Protein AF-A0A7G2IZQ0-F1 (afdb_monomer_lite)

Organism: Citrobacter freundii (NCBI:txid546)

Radius of gyration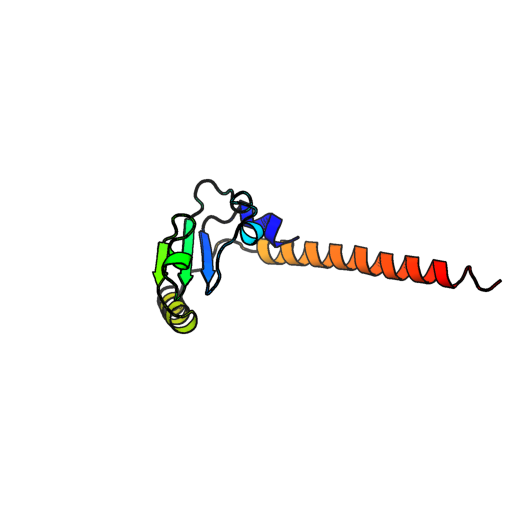: 20.45 Å; chains: 1; bounding box: 31×26×67 Å

InterPro domains:
  IPR029035 DHS-like NAD/FAD-binding domain superfamily [SSF52467] (2-96)

Sequence (113 aa):
MAANQLAPKADLVIGIGTRLTDFTTGSKALFSHPEVEFLLLNVAEFDALKLDATALIADARTGLTALTETLKDYRSDWGKEVTQAQEAWRDECQRFMGSRLASRRRTRSGRAS

pLDDT: mean 89.52, std 13.18, range [46.09, 98.25]

Structure (mmCIF, N/CA/C/O backbone):
data_AF-A0A7G2IZQ0-F1
#
_entry.id   AF-A0A7G2IZQ0-F1
#
loop_
_atom_site.group_PDB
_atom_site.id
_atom_site.type_symbol
_atom_site.label_atom_id
_atom_site.label_alt_id
_atom_site.label_comp_id
_atom_site.label_asym_id
_atom_site.label_entity_id
_atom_site.label_seq_id
_atom_site.pdbx_PDB_ins_code
_atom_site.Cartn_x
_atom_site.Cartn_y
_atom_site.Cartn_z
_atom_site.occupancy
_atom_site.B_iso_or_equiv
_atom_site.auth_seq_id
_atom_site.auth_comp_id
_atom_site.auth_asym_id
_atom_site.auth_atom_id
_atom_site.pdbx_PDB_model_num
ATOM 1 N N . MET A 1 1 ? -1.193 -1.924 15.976 1.00 78.44 1 MET A N 1
ATOM 2 C CA . MET A 1 1 ? -0.565 -1.110 14.911 1.00 78.44 1 MET A CA 1
ATOM 3 C C . MET A 1 1 ? -1.626 -0.827 13.860 1.00 78.44 1 MET A C 1
ATOM 5 O O . MET A 1 1 ? -2.314 -1.769 13.489 1.00 78.44 1 MET A O 1
ATOM 9 N N . ALA A 1 2 ? -1.783 0.426 13.420 1.00 91.25 2 ALA A N 1
ATOM 10 C CA . ALA A 1 2 ? -2.861 0.836 12.507 1.00 91.25 2 ALA A CA 1
ATOM 11 C C . ALA A 1 2 ? -2.861 0.059 11.173 1.00 91.25 2 ALA A C 1
ATOM 13 O O . ALA A 1 2 ? -3.889 -0.463 10.760 1.00 91.25 2 ALA A O 1
ATOM 14 N N . ALA A 1 3 ? -1.690 -0.094 10.543 1.00 90.06 3 ALA A N 1
ATOM 15 C CA . ALA A 1 3 ? -1.558 -0.788 9.258 1.00 90.06 3 ALA A CA 1
ATOM 16 C C . ALA A 1 3 ? -2.030 -2.252 9.31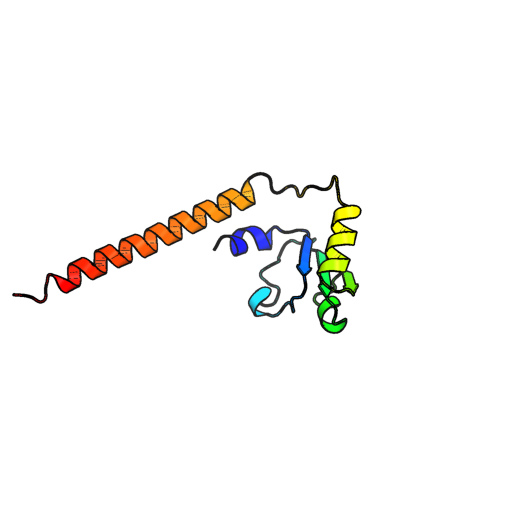4 1.00 90.06 3 ALA A C 1
ATOM 18 O O . ALA A 1 3 ? -2.749 -2.693 8.426 1.00 90.06 3 ALA A O 1
ATOM 19 N N . ASN A 1 4 ? -1.713 -2.981 10.390 1.00 92.25 4 ASN A N 1
ATOM 20 C CA . ASN A 1 4 ? -2.092 -4.392 10.541 1.00 92.25 4 ASN A CA 1
ATOM 21 C C . ASN A 1 4 ? -3.612 -4.605 10.634 1.00 92.25 4 ASN A C 1
ATOM 23 O O . ASN A 1 4 ? -4.070 -5.724 10.444 1.00 92.25 4 ASN A O 1
ATOM 27 N N . GLN A 1 5 ? -4.386 -3.563 10.957 1.00 93.81 5 GLN A N 1
ATOM 28 C CA . GLN A 1 5 ? -5.849 -3.640 10.995 1.00 93.81 5 GLN A CA 1
ATOM 29 C C . GLN A 1 5 ? -6.476 -3.462 9.609 1.00 93.81 5 GLN A C 1
ATOM 31 O O . GLN A 1 5 ? -7.535 -4.024 9.344 1.00 93.81 5 GLN A O 1
ATOM 36 N N . LEU A 1 6 ? -5.841 -2.667 8.744 1.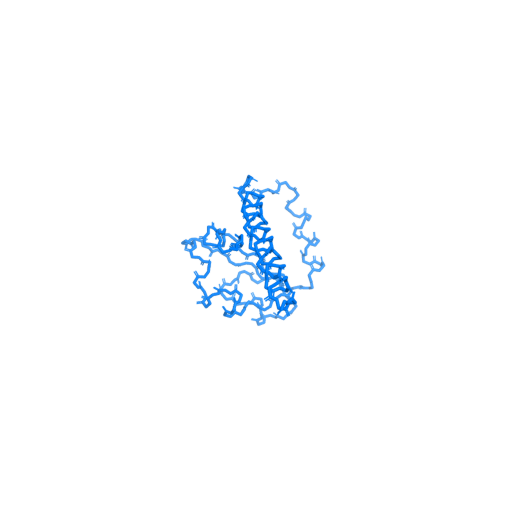00 95.75 6 LEU A N 1
ATOM 37 C CA . LEU A 1 6 ? -6.389 -2.295 7.439 1.00 95.75 6 LEU A CA 1
ATOM 38 C C . LEU A 1 6 ? -5.830 -3.150 6.302 1.00 95.75 6 LEU A C 1
ATOM 40 O O . LEU A 1 6 ? -6.544 -3.420 5.347 1.00 95.75 6 LEU A O 1
ATOM 44 N N . ALA A 1 7 ? -4.587 -3.621 6.413 1.00 95.62 7 ALA A N 1
ATOM 45 C CA . ALA A 1 7 ? -3.948 -4.428 5.377 1.00 95.62 7 ALA A CA 1
ATOM 46 C C . ALA A 1 7 ? -4.740 -5.697 4.983 1.00 95.62 7 ALA A C 1
ATOM 48 O O . ALA A 1 7 ? -4.859 -5.942 3.785 1.00 95.62 7 ALA A O 1
ATOM 49 N N . PRO A 1 8 ? -5.376 -6.445 5.910 1.00 96.50 8 PRO A N 1
ATOM 50 C CA . PRO A 1 8 ? -6.221 -7.588 5.546 1.00 96.50 8 PRO A CA 1
ATOM 51 C C . PRO A 1 8 ? -7.480 -7.229 4.745 1.00 96.50 8 PRO A C 1
ATOM 53 O O . PRO A 1 8 ? -8.102 -8.117 4.174 1.00 96.50 8 PRO A O 1
ATOM 56 N N . LYS A 1 9 ? -7.883 -5.952 4.752 1.00 96.38 9 LYS A N 1
ATOM 57 C CA . LYS A 1 9 ? -9.079 -5.444 4.069 1.00 96.38 9 LYS A CA 1
ATOM 58 C C . LYS A 1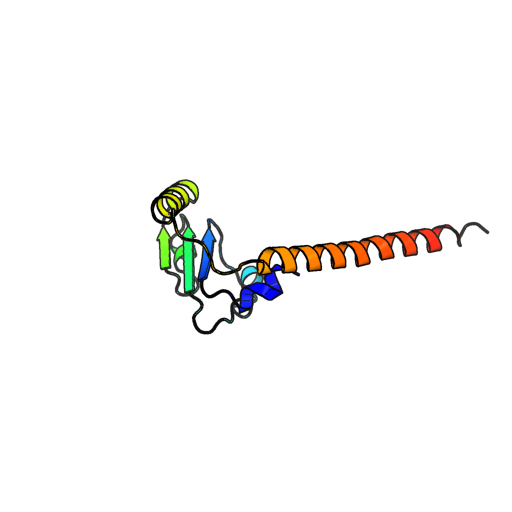 9 ? -8.769 -4.813 2.710 1.00 96.38 9 LYS A C 1
ATOM 60 O O . LYS A 1 9 ? -9.702 -4.498 1.987 1.00 96.38 9 LYS A O 1
ATOM 65 N N . ALA A 1 10 ? -7.498 -4.554 2.404 1.00 96.81 10 ALA A N 1
ATOM 66 C CA . ALA A 1 10 ? -7.120 -3.883 1.169 1.00 96.81 10 ALA A CA 1
ATOM 67 C C . ALA A 1 10 ? -7.360 -4.805 -0.031 1.00 96.81 10 ALA A C 1
ATOM 69 O O . ALA A 1 10 ? -6.795 -5.893 -0.095 1.00 96.81 10 ALA A O 1
ATOM 70 N N . ASP A 1 11 ? -8.178 -4.338 -0.965 1.00 96.56 11 ASP A N 1
ATOM 71 C CA . ASP A 1 11 ? -8.429 -4.940 -2.273 1.00 96.56 11 ASP A CA 1
ATOM 72 C C . ASP A 1 11 ? -7.344 -4.572 -3.297 1.00 96.56 11 ASP A C 1
ATOM 74 O O . ASP A 1 11 ? -7.081 -5.333 -4.216 1.00 96.56 11 ASP A O 1
ATOM 78 N N . LEU A 1 12 ? -6.652 -3.447 -3.108 1.00 96.44 12 LEU A N 1
ATOM 79 C CA . LEU A 1 12 ? -5.513 -3.036 -3.925 1.00 96.44 12 LEU A CA 1
ATOM 80 C C . LEU A 1 12 ? -4.347 -2.547 -3.058 1.00 96.44 12 LEU A C 1
ATOM 82 O O . LEU A 1 12 ? -4.486 -1.637 -2.234 1.00 96.44 12 LEU A O 1
ATOM 86 N N . VAL A 1 13 ? -3.157 -3.098 -3.303 1.00 96.12 13 VAL A N 1
ATOM 87 C CA . VAL A 1 13 ? -1.900 -2.683 -2.670 1.00 96.12 13 VAL A CA 1
ATOM 88 C C . VAL A 1 13 ? -0.942 -2.130 -3.721 1.00 96.12 13 VAL A C 1
ATOM 90 O O . VAL A 1 13 ? -0.438 -2.853 -4.578 1.00 96.12 13 VAL A O 1
ATOM 93 N N . ILE A 1 14 ? -0.632 -0.837 -3.613 1.00 96.56 14 ILE A N 1
ATOM 94 C CA . ILE A 1 14 ? 0.317 -0.162 -4.504 1.00 96.56 14 ILE A CA 1
ATOM 95 C C . ILE A 1 14 ? 1.677 -0.033 -3.808 1.00 96.56 14 ILE A C 1
ATOM 97 O O . ILE A 1 14 ? 1.824 0.713 -2.838 1.00 96.56 14 ILE A O 1
ATOM 101 N N . GLY A 1 15 ? 2.685 -0.750 -4.303 1.00 96.50 15 GLY A N 1
ATOM 102 C CA . GLY A 1 15 ? 4.068 -0.646 -3.835 1.00 96.50 15 GLY A CA 1
ATOM 103 C C . GLY A 1 15 ? 4.877 0.296 -4.721 1.00 96.50 15 GLY A C 1
ATOM 104 O O . GLY A 1 15 ? 4.935 0.101 -5.928 1.00 96.50 15 GLY A O 1
ATOM 105 N N . ILE A 1 16 ? 5.524 1.307 -4.138 1.00 97.44 16 ILE A N 1
ATOM 106 C CA . ILE A 1 16 ? 6.277 2.325 -4.891 1.00 97.44 16 ILE A CA 1
ATOM 107 C C . ILE A 1 16 ? 7.738 2.307 -4.454 1.00 97.44 16 ILE A C 1
ATOM 109 O O . ILE A 1 16 ? 8.028 2.526 -3.278 1.00 97.44 16 ILE A O 1
ATOM 113 N N . GLY A 1 17 ? 8.657 2.062 -5.391 1.00 95.62 17 GLY A N 1
ATOM 114 C CA . GLY A 1 17 ? 10.103 2.112 -5.151 1.00 95.62 17 GLY A CA 1
ATOM 115 C C . GLY A 1 17 ? 10.579 1.159 -4.052 1.00 95.62 17 GLY A C 1
ATOM 116 O O . GLY A 1 17 ? 11.611 1.399 -3.427 1.00 95.62 17 GLY A O 1
ATOM 117 N N . THR A 1 18 ? 9.788 0.129 -3.746 1.00 93.25 18 THR A N 1
ATOM 118 C CA . THR A 1 18 ? 10.007 -0.755 -2.605 1.00 93.25 18 THR A CA 1
ATOM 119 C C . THR A 1 18 ? 10.035 -2.201 -3.047 1.00 93.25 18 THR A C 1
ATOM 121 O O . THR A 1 18 ? 9.257 -2.634 -3.899 1.00 93.25 18 THR A O 1
ATOM 124 N N . ARG A 1 19 ? 10.919 -2.970 -2.418 1.00 91.81 19 ARG A N 1
ATOM 125 C CA . ARG A 1 19 ? 10.949 -4.417 -2.549 1.00 91.81 19 ARG A CA 1
ATOM 126 C C . ARG A 1 19 ? 10.011 -5.009 -1.507 1.00 91.81 19 ARG A C 1
ATOM 128 O O . ARG A 1 19 ? 10.339 -5.021 -0.323 1.00 91.81 19 ARG A O 1
ATOM 135 N N . LEU A 1 20 ? 8.876 -5.559 -1.937 1.00 91.81 20 LEU A N 1
ATOM 136 C CA . LEU A 1 20 ? 7.991 -6.291 -1.029 1.00 91.81 20 LEU A CA 1
ATOM 137 C C . LEU A 1 20 ? 8.686 -7.572 -0.555 1.00 91.81 20 LEU A C 1
ATOM 139 O O . LEU A 1 20 ? 8.927 -8.507 -1.324 1.00 91.81 20 LEU A O 1
ATOM 143 N N . THR A 1 21 ? 9.095 -7.569 0.710 1.00 92.38 21 THR A N 1
ATOM 144 C CA . THR A 1 21 ? 9.740 -8.702 1.382 1.00 92.38 21 THR A CA 1
ATOM 145 C C . THR A 1 21 ? 8.772 -9.375 2.345 1.00 92.38 21 THR A C 1
ATOM 147 O O . THR A 1 21 ? 7.690 -8.854 2.631 1.00 92.38 21 THR A O 1
ATOM 150 N N . ASP A 1 22 ? 9.180 -10.518 2.885 1.00 91.94 22 ASP A N 1
ATOM 151 C CA . ASP A 1 22 ? 8.400 -11.265 3.870 1.00 91.94 22 ASP A CA 1
ATOM 152 C C . ASP A 1 22 ? 8.068 -10.419 5.103 1.00 91.94 22 ASP A C 1
ATOM 154 O O . ASP A 1 22 ? 6.944 -10.465 5.587 1.00 91.94 22 ASP A O 1
ATOM 158 N N . PHE A 1 23 ? 8.984 -9.562 5.567 1.00 90.19 23 PHE A N 1
ATOM 159 C CA . PHE A 1 23 ? 8.703 -8.675 6.699 1.00 90.19 23 PHE A CA 1
ATOM 160 C C . PHE A 1 23 ? 7.604 -7.654 6.375 1.00 90.19 23 PHE A C 1
ATOM 162 O O . PHE A 1 23 ? 6.726 -7.397 7.194 1.00 90.19 23 PHE A O 1
ATOM 169 N N . THR A 1 24 ? 7.624 -7.096 5.163 1.00 89.25 24 THR A N 1
ATOM 170 C CA . THR A 1 24 ? 6.626 -6.119 4.703 1.00 89.25 24 THR A CA 1
ATOM 171 C C . THR A 1 24 ? 5.252 -6.752 4.492 1.00 89.25 24 THR A C 1
ATOM 173 O O . THR A 1 24 ? 4.237 -6.091 4.672 1.00 89.25 24 THR A O 1
ATOM 176 N N . THR A 1 25 ? 5.217 -8.024 4.096 1.00 90.94 25 THR A N 1
ATOM 177 C CA . THR A 1 25 ? 3.994 -8.732 3.681 1.00 90.94 25 THR A CA 1
ATOM 178 C C . THR A 1 25 ? 3.486 -9.724 4.726 1.00 90.94 25 THR A C 1
ATOM 180 O O . THR A 1 25 ? 2.474 -10.382 4.497 1.00 90.94 25 THR A O 1
ATOM 183 N N . GLY A 1 26 ? 4.186 -9.880 5.854 1.00 92.00 26 GLY A N 1
ATOM 184 C CA . GLY A 1 26 ? 3.925 -10.950 6.818 1.00 92.00 26 GLY A CA 1
ATOM 185 C C . GLY A 1 26 ? 4.025 -12.337 6.179 1.00 92.00 26 GLY A C 1
ATOM 186 O O . GLY A 1 26 ? 3.151 -13.168 6.400 1.00 92.00 26 GLY A O 1
ATOM 187 N N . SER A 1 27 ? 5.020 -12.556 5.314 1.00 90.50 27 SER A N 1
ATOM 188 C CA . SER A 1 27 ? 5.140 -13.753 4.467 1.00 90.50 27 SER A CA 1
ATOM 189 C C . SER A 1 27 ? 3.860 -14.031 3.671 1.00 90.50 27 SER A C 1
ATOM 191 O O . SER A 1 27 ? 3.376 -15.160 3.625 1.00 90.50 27 SER A O 1
ATOM 193 N N . LYS A 1 28 ? 3.308 -12.976 3.055 1.00 87.38 28 LYS A N 1
ATOM 194 C CA . LYS A 1 28 ? 2.016 -12.936 2.338 1.00 87.38 28 LYS A CA 1
ATOM 195 C C . LYS A 1 28 ? 0.756 -13.003 3.212 1.00 87.38 28 LYS A C 1
ATOM 197 O O . LYS A 1 28 ? -0.327 -12.783 2.688 1.00 87.38 28 LYS A O 1
ATOM 202 N N . ALA A 1 29 ? 0.858 -13.248 4.518 1.00 92.00 29 ALA A N 1
ATOM 203 C CA . ALA A 1 29 ? -0.320 -13.369 5.381 1.00 92.00 29 ALA A CA 1
ATOM 204 C C . ALA A 1 29 ? -0.969 -12.022 5.748 1.00 92.00 29 ALA A C 1
ATOM 206 O O . ALA A 1 29 ? -2.111 -12.000 6.1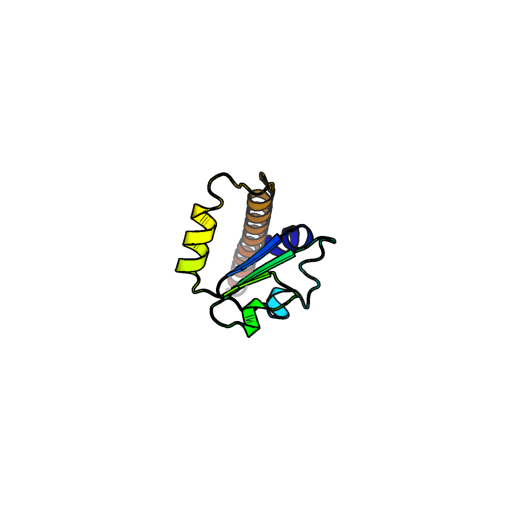96 1.00 92.00 29 ALA A O 1
ATOM 207 N N . LEU A 1 30 ? -0.252 -10.900 5.601 1.00 95.00 30 LEU A N 1
ATOM 208 C CA . LEU A 1 30 ? -0.748 -9.585 6.022 1.00 95.00 30 LEU A CA 1
ATOM 209 C C . LEU A 1 30 ? -1.870 -9.047 5.119 1.00 95.00 30 LEU A C 1
ATOM 211 O O . LEU A 1 30 ? -2.761 -8.354 5.605 1.00 95.00 30 LEU A O 1
ATOM 215 N N . PHE A 1 31 ? -1.812 -9.353 3.822 1.00 95.00 31 PHE A N 1
ATOM 216 C CA . PHE A 1 31 ? -2.769 -8.908 2.810 1.00 95.00 31 PHE A CA 1
ATOM 217 C C . PHE A 1 31 ? -3.643 -10.094 2.411 1.00 95.00 31 PHE A C 1
ATOM 219 O O . PHE A 1 31 ? -3.341 -10.811 1.463 1.00 95.00 31 PHE A O 1
ATOM 226 N N . SER A 1 32 ? -4.678 -10.353 3.205 1.00 95.25 32 SER A N 1
ATOM 227 C CA . SER A 1 32 ? -5.493 -11.568 3.106 1.00 95.25 32 SER A CA 1
ATOM 228 C C . SER A 1 32 ? -6.880 -11.338 2.500 1.00 95.25 32 SER A C 1
ATOM 230 O O . SER A 1 32 ? -7.750 -12.194 2.659 1.00 95.25 32 SER A O 1
ATOM 232 N N . HIS A 1 33 ? -7.127 -10.180 1.880 1.00 96.56 33 HIS A N 1
ATOM 233 C CA . HIS A 1 33 ? -8.386 -9.943 1.181 1.00 96.56 33 HIS A CA 1
ATOM 234 C C . HIS A 1 33 ? -8.485 -10.937 0.005 1.00 96.56 33 HIS A C 1
ATOM 236 O O . HIS A 1 33 ? -7.500 -11.079 -0.720 1.00 96.56 33 HIS A O 1
ATOM 242 N N . PRO A 1 34 ? -9.618 -11.643 -0.191 1.00 95.00 34 PRO A N 1
ATOM 243 C CA . PRO A 1 34 ? -9.730 -12.687 -1.217 1.00 95.00 34 PRO A CA 1
ATOM 244 C C . PRO A 1 34 ? -9.390 -12.205 -2.631 1.00 95.00 34 PRO A C 1
ATOM 246 O O . PRO A 1 34 ? -8.751 -12.925 -3.386 1.00 95.00 34 PRO A O 1
ATOM 249 N N . GLU A 1 35 ? -9.764 -10.962 -2.931 1.00 95.81 35 GLU A N 1
ATOM 250 C CA . GLU A 1 35 ? -9.577 -10.317 -4.234 1.00 95.81 35 GLU A CA 1
ATOM 251 C C . GLU A 1 35 ? -8.433 -9.285 -4.209 1.00 95.81 35 GLU A C 1
ATOM 253 O O . GLU A 1 35 ? -8.522 -8.262 -4.876 1.00 95.81 35 GLU A O 1
ATOM 258 N N . VAL A 1 36 ? -7.411 -9.455 -3.356 1.00 97.00 36 VAL A N 1
ATOM 259 C CA . VAL A 1 36 ? -6.311 -8.475 -3.298 1.00 97.00 36 VAL A CA 1
ATOM 260 C C . VAL A 1 36 ? -5.487 -8.480 -4.587 1.00 97.0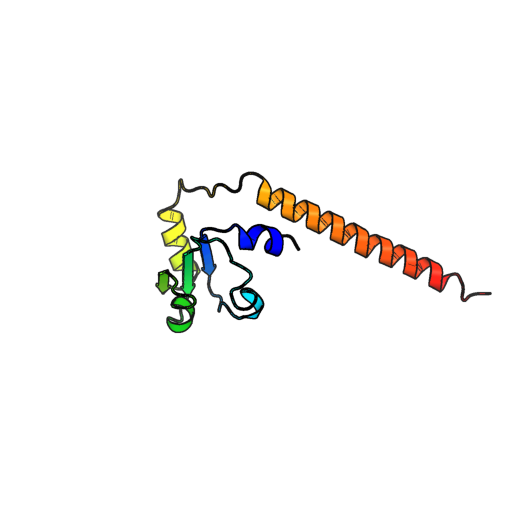0 36 VAL A C 1
ATOM 262 O O . VAL A 1 36 ? -4.918 -9.500 -4.974 1.00 97.00 36 VAL A O 1
ATOM 265 N N . GLU A 1 37 ? -5.344 -7.310 -5.197 1.00 97.38 37 GLU A N 1
ATOM 266 C CA . GLU A 1 37 ? -4.434 -7.064 -6.308 1.00 97.38 37 GLU A CA 1
ATOM 267 C C . GLU A 1 37 ? -3.202 -6.271 -5.858 1.00 97.38 37 GLU A C 1
ATOM 269 O O . GLU A 1 37 ? -3.242 -5.443 -4.941 1.00 97.38 37 GLU A O 1
ATOM 274 N N . PHE A 1 38 ? -2.079 -6.501 -6.540 1.00 97.50 38 PHE A N 1
ATOM 275 C CA . PHE A 1 38 ? -0.843 -5.755 -6.333 1.00 97.50 38 PHE A CA 1
ATOM 276 C C . PHE A 1 38 ? -0.490 -4.954 -7.588 1.00 97.50 38 PHE A C 1
ATOM 278 O O . PHE A 1 38 ? -0.477 -5.485 -8.695 1.00 97.50 38 PHE A O 1
ATOM 285 N N . LEU A 1 39 ? -0.137 -3.682 -7.407 1.00 97.44 39 LEU A N 1
ATOM 286 C CA . LEU A 1 39 ? 0.463 -2.830 -8.438 1.00 97.44 39 LEU A CA 1
ATOM 287 C C . LEU A 1 39 ? 1.831 -2.379 -7.934 1.00 97.44 39 LEU A C 1
ATOM 289 O O . LEU A 1 39 ? 1.917 -1.690 -6.916 1.00 97.44 39 LEU A O 1
ATOM 293 N N . LEU A 1 40 ? 2.910 -2.742 -8.624 1.00 97.94 40 LEU A N 1
ATOM 294 C CA . LEU A 1 40 ? 4.263 -2.410 -8.173 1.00 97.94 40 LEU A CA 1
ATOM 295 C C . LEU A 1 40 ? 4.958 -1.479 -9.162 1.00 97.94 40 LEU A C 1
ATOM 297 O O . LEU A 1 40 ? 5.318 -1.870 -10.271 1.00 97.94 40 LEU A O 1
ATOM 301 N N . LEU A 1 41 ? 5.173 -0.241 -8.715 1.00 98.25 41 LEU A N 1
ATOM 302 C CA . LEU A 1 41 ? 5.936 0.789 -9.407 1.00 98.25 41 LEU A CA 1
ATOM 303 C C . LEU A 1 41 ? 7.406 0.707 -8.995 1.00 98.25 41 LEU A C 1
ATOM 305 O O . LEU A 1 41 ? 7.768 1.118 -7.889 1.00 98.25 41 LEU A O 1
ATOM 309 N N . ASN A 1 42 ? 8.258 0.190 -9.876 1.00 97.94 42 ASN A N 1
ATOM 310 C CA . ASN A 1 42 ? 9.690 0.044 -9.618 1.00 97.94 42 ASN A CA 1
ATOM 311 C C . ASN A 1 42 ? 10.522 0.193 -10.891 1.00 97.94 42 ASN A C 1
ATOM 313 O O . ASN A 1 42 ? 10.111 -0.215 -11.969 1.00 97.94 42 ASN A O 1
ATOM 317 N N . VAL A 1 43 ? 11.750 0.696 -10.743 1.00 97.31 43 VAL A N 1
ATOM 318 C CA . VAL A 1 43 ? 12.734 0.719 -11.841 1.00 97.31 43 VAL A CA 1
ATOM 319 C C . VAL A 1 43 ? 13.262 -0.691 -12.121 1.00 97.31 43 VAL A C 1
ATOM 321 O O . VAL A 1 43 ? 13.531 -1.046 -13.264 1.00 97.31 43 VAL A O 1
ATOM 324 N N . ALA A 1 44 ? 13.414 -1.503 -11.071 1.00 96.31 44 ALA A N 1
ATOM 325 C CA . ALA A 1 44 ? 13.846 -2.887 -11.185 1.00 96.31 44 ALA A CA 1
ATOM 326 C C . ALA A 1 44 ? 12.654 -3.797 -11.517 1.00 96.31 44 ALA A C 1
ATOM 328 O O . ALA A 1 44 ? 11.786 -4.022 -10.674 1.00 96.31 44 ALA A O 1
ATOM 329 N N . GLU A 1 45 ? 12.653 -4.369 -12.722 1.00 94.56 45 GLU A N 1
ATOM 330 C CA . GLU A 1 45 ? 11.615 -5.287 -13.215 1.00 94.56 45 GLU A CA 1
ATOM 331 C C . GLU A 1 45 ? 11.355 -6.460 -12.257 1.00 94.56 45 GLU A C 1
ATOM 333 O O . GLU A 1 45 ? 10.209 -6.773 -11.942 1.00 94.56 45 GLU A O 1
ATOM 338 N N . PHE A 1 46 ? 12.418 -7.057 -11.709 1.00 93.56 46 PHE A N 1
ATOM 339 C CA . PHE A 1 46 ? 12.301 -8.174 -10.770 1.00 93.56 46 PHE A CA 1
ATOM 340 C C . PHE A 1 46 ? 11.481 -7.826 -9.519 1.00 93.56 46 PHE A C 1
ATOM 342 O O . PHE A 1 46 ? 10.751 -8.665 -8.995 1.00 93.56 46 PHE A O 1
ATOM 349 N N . ASP A 1 47 ? 11.596 -6.591 -9.029 1.00 94.62 47 ASP A N 1
ATOM 350 C CA . ASP A 1 47 ? 10.819 -6.143 -7.877 1.00 94.62 47 ASP A CA 1
ATOM 351 C C . ASP A 1 47 ? 9.407 -5.680 -8.275 1.00 94.62 47 ASP A C 1
ATOM 353 O O . ASP A 1 47 ? 8.516 -5.718 -7.429 1.00 94.62 47 ASP A O 1
ATOM 357 N N . ALA A 1 48 ? 9.181 -5.299 -9.539 1.00 95.00 48 ALA A N 1
ATOM 358 C CA . ALA A 1 48 ? 7.863 -4.948 -10.077 1.00 95.00 48 ALA A CA 1
ATOM 359 C C . ALA A 1 48 ? 6.964 -6.174 -10.346 1.00 95.00 48 ALA A C 1
ATOM 361 O O . ALA A 1 48 ? 5.747 -6.055 -10.308 1.00 95.00 48 ALA A O 1
ATOM 362 N N . LEU A 1 49 ? 7.549 -7.355 -10.573 1.00 94.50 49 LEU A N 1
ATOM 363 C CA . LEU A 1 49 ? 6.826 -8.606 -10.868 1.00 94.50 49 LEU A CA 1
ATOM 364 C C . LEU A 1 49 ? 6.529 -9.471 -9.628 1.00 94.50 49 LEU A C 1
ATOM 366 O O . LEU A 1 49 ? 6.076 -10.612 -9.735 1.00 94.50 49 LEU A O 1
ATOM 370 N N . LYS A 1 50 ? 6.817 -8.978 -8.421 1.00 92.06 50 LYS A N 1
ATOM 371 C CA . LYS A 1 50 ? 6.541 -9.733 -7.192 1.00 92.06 50 LYS A CA 1
ATOM 372 C C . LYS A 1 50 ? 5.043 -9.877 -6.942 1.00 92.06 50 LYS A C 1
ATOM 374 O O . LYS A 1 50 ? 4.279 -8.977 -7.242 1.00 92.06 50 LYS A O 1
ATOM 379 N N . LEU A 1 51 ? 4.663 -10.969 -6.273 1.00 92.25 51 LEU A N 1
ATOM 380 C CA . LEU A 1 51 ? 3.285 -11.226 -5.821 1.00 92.25 51 LEU A CA 1
ATOM 381 C C . LEU A 1 51 ? 2.245 -11.223 -6.951 1.00 92.25 51 LEU A C 1
ATOM 383 O O . LEU A 1 51 ? 1.105 -10.858 -6.703 1.00 92.25 51 LEU A O 1
ATOM 387 N N . ASP A 1 52 ? 2.646 -11.636 -8.158 1.00 92.88 52 ASP A N 1
ATOM 388 C CA . ASP A 1 52 ? 1.778 -11.615 -9.346 1.00 92.88 52 ASP A CA 1
ATOM 389 C C . ASP A 1 52 ? 1.196 -10.218 -9.624 1.00 92.88 52 ASP A C 1
ATOM 391 O O . ASP A 1 52 ? 0.056 -10.046 -10.042 1.00 92.88 52 ASP A O 1
ATOM 395 N N . ALA A 1 53 ? 1.985 -9.187 -9.310 1.00 96.19 53 ALA A N 1
ATOM 396 C CA . ALA A 1 53 ? 1.553 -7.814 -9.447 1.00 96.19 53 ALA A CA 1
ATOM 397 C C . ALA A 1 53 ? 1.438 -7.385 -10.908 1.00 96.19 53 ALA A C 1
ATOM 399 O O . ALA A 1 53 ? 2.239 -7.763 -11.768 1.00 96.19 53 ALA A O 1
ATOM 400 N N . THR A 1 54 ? 0.535 -6.438 -11.143 1.00 97.31 54 THR A N 1
ATOM 401 C CA . THR A 1 54 ? 0.616 -5.572 -12.313 1.00 97.31 54 THR A CA 1
ATOM 402 C C . THR A 1 54 ? 1.892 -4.734 -12.197 1.00 97.31 54 THR A C 1
ATOM 404 O O . THR A 1 54 ? 2.027 -3.876 -11.318 1.00 97.31 54 THR A O 1
ATOM 407 N N . ALA A 1 55 ? 2.863 -5.006 -13.065 1.00 97.31 55 ALA A N 1
ATOM 408 C CA . ALA A 1 55 ? 4.146 -4.317 -13.056 1.00 97.31 55 ALA A CA 1
ATOM 409 C C . ALA A 1 55 ? 4.043 -2.946 -13.739 1.00 97.31 55 ALA A C 1
ATOM 411 O O . ALA A 1 55 ? 3.633 -2.843 -14.895 1.00 97.31 55 ALA A O 1
ATOM 412 N N . LEU A 1 56 ? 4.491 -1.893 -13.051 1.00 97.06 56 LEU A N 1
ATOM 413 C CA . LEU A 1 56 ? 4.691 -0.564 -13.625 1.00 97.06 56 LEU A CA 1
ATOM 414 C C . LEU A 1 56 ? 6.184 -0.221 -13.576 1.00 97.06 56 LEU A C 1
ATOM 416 O O . LEU A 1 56 ? 6.717 0.181 -12.541 1.00 97.06 56 LEU A O 1
ATOM 420 N N . ILE A 1 57 ? 6.877 -0.399 -14.701 1.00 97.62 57 ILE A N 1
ATOM 421 C CA . ILE A 1 57 ? 8.330 -0.209 -14.766 1.00 97.62 57 ILE A CA 1
ATOM 422 C C . ILE A 1 57 ? 8.648 1.254 -15.070 1.00 97.62 57 ILE A C 1
ATOM 424 O O . ILE A 1 57 ? 8.621 1.687 -16.220 1.00 97.62 57 ILE A O 1
ATOM 428 N N . ALA A 1 58 ? 8.934 2.022 -14.024 1.00 97.62 58 ALA A N 1
ATOM 429 C CA . ALA A 1 58 ? 9.337 3.421 -14.115 1.00 97.62 58 ALA A CA 1
ATOM 430 C C . ALA A 1 58 ? 10.002 3.875 -12.810 1.00 97.62 58 ALA A C 1
ATOM 432 O O . ALA A 1 58 ? 9.891 3.225 -11.765 1.00 97.62 58 ALA A O 1
ATOM 433 N N . ASP A 1 59 ? 10.670 5.029 -12.843 1.00 97.25 59 ASP A N 1
ATOM 434 C CA . ASP A 1 59 ? 11.001 5.720 -11.602 1.00 97.25 59 ASP A CA 1
ATOM 435 C C . ASP A 1 59 ? 9.723 6.225 -10.911 1.00 97.25 59 ASP A C 1
ATOM 437 O O . ASP A 1 59 ? 8.703 6.510 -11.548 1.00 97.25 59 ASP A O 1
ATOM 441 N N . ALA A 1 60 ? 9.786 6.346 -9.584 1.00 97.25 60 ALA A N 1
ATOM 442 C CA . ALA A 1 60 ? 8.623 6.676 -8.769 1.00 97.25 60 ALA A CA 1
ATOM 443 C C . ALA A 1 60 ? 7.975 8.013 -9.155 1.00 97.25 60 ALA A C 1
ATOM 445 O O . ALA A 1 60 ? 6.755 8.133 -9.092 1.00 97.25 60 ALA A O 1
ATOM 446 N N . ARG A 1 61 ? 8.767 9.018 -9.554 1.00 97.69 61 ARG A N 1
ATOM 447 C CA . ARG A 1 61 ? 8.240 10.340 -9.905 1.00 97.69 61 ARG A CA 1
ATOM 448 C C . ARG A 1 61 ? 7.435 10.247 -11.192 1.00 97.69 61 ARG A C 1
ATOM 450 O O . ARG A 1 61 ? 6.272 10.630 -11.190 1.00 97.69 61 ARG A O 1
ATOM 457 N N . THR A 1 62 ? 8.036 9.717 -12.254 1.00 97.75 62 THR A N 1
ATOM 458 C CA . THR A 1 62 ? 7.383 9.603 -13.565 1.00 97.75 62 THR A CA 1
ATOM 459 C C . THR A 1 62 ? 6.121 8.745 -13.482 1.00 97.75 62 THR A C 1
ATOM 461 O O . THR A 1 62 ? 5.065 9.159 -13.961 1.00 97.75 62 THR A O 1
ATOM 464 N N . GLY A 1 63 ? 6.194 7.592 -12.806 1.00 97.44 63 GLY A N 1
ATOM 465 C CA . GLY A 1 63 ? 5.040 6.709 -12.628 1.00 97.44 63 GLY A CA 1
ATOM 466 C C . GLY A 1 63 ? 3.908 7.358 -11.826 1.00 97.44 63 GLY A C 1
ATOM 467 O O . GLY A 1 63 ? 2.752 7.304 -12.240 1.00 97.44 63 GLY A O 1
ATOM 468 N N . LEU A 1 64 ? 4.222 8.036 -10.715 1.00 97.12 64 LEU A N 1
ATOM 469 C CA . LEU A 1 64 ? 3.209 8.732 -9.917 1.00 97.12 64 LEU A CA 1
ATOM 470 C C . LEU A 1 64 ? 2.591 9.921 -10.649 1.00 97.12 64 LEU A C 1
ATOM 472 O O . LEU A 1 64 ? 1.393 10.150 -10.493 1.00 97.12 64 LEU A O 1
ATOM 476 N N . THR A 1 65 ? 3.367 10.663 -11.442 1.00 97.88 65 THR A N 1
ATOM 477 C CA . THR A 1 65 ? 2.832 11.744 -12.278 1.00 97.88 65 THR A CA 1
ATOM 478 C C . THR A 1 65 ? 1.789 11.194 -13.250 1.00 97.88 65 THR A C 1
ATOM 480 O O . THR A 1 65 ? 0.655 11.666 -13.233 1.00 97.88 65 THR A O 1
ATOM 483 N N . ALA A 1 66 ? 2.117 10.139 -14.001 1.00 96.75 66 ALA A N 1
ATOM 484 C CA . ALA A 1 66 ? 1.186 9.527 -14.951 1.00 96.75 66 ALA A CA 1
ATOM 485 C C . ALA A 1 66 ? -0.077 8.957 -14.271 1.00 96.75 66 ALA A C 1
ATOM 487 O O . ALA A 1 66 ? -1.197 9.174 -14.744 1.00 96.75 66 ALA A O 1
ATOM 488 N N . LEU A 1 67 ? 0.083 8.275 -13.129 1.00 95.50 67 LEU A N 1
ATOM 489 C CA . LEU A 1 67 ? -1.044 7.756 -12.345 1.00 95.50 67 LEU A CA 1
ATOM 490 C C . LEU A 1 67 ? -1.946 8.887 -11.840 1.00 95.50 67 LEU A C 1
ATOM 492 O O . LEU A 1 67 ? -3.161 8.823 -11.998 1.00 95.50 67 LEU A O 1
ATOM 496 N N . THR A 1 68 ? -1.359 9.945 -11.277 1.00 95.44 68 THR A N 1
ATOM 497 C CA . THR A 1 68 ? -2.107 11.092 -10.737 1.00 95.44 68 THR A CA 1
ATOM 498 C C . THR A 1 68 ? -2.876 11.824 -11.834 1.00 95.44 68 THR A C 1
ATOM 500 O O . THR A 1 68 ? -4.011 12.246 -11.620 1.00 95.44 68 THR A O 1
ATOM 503 N N . GLU A 1 69 ? -2.285 11.965 -13.022 1.00 96.62 69 GLU A N 1
ATOM 504 C CA . GLU A 1 69 ? -2.941 12.604 -14.164 1.00 96.62 69 GLU A CA 1
ATOM 505 C C . GLU A 1 69 ? -4.121 11.793 -14.705 1.00 96.62 69 GLU A C 1
ATOM 507 O O . GLU A 1 69 ? -5.118 12.383 -15.125 1.00 96.62 69 GLU A O 1
ATOM 512 N N . THR A 1 70 ? -4.025 10.465 -14.661 1.00 95.81 70 THR A N 1
ATOM 513 C CA . THR A 1 70 ? -5.066 9.554 -15.159 1.00 95.81 70 THR A CA 1
ATOM 514 C C . THR A 1 70 ? -6.195 9.360 -14.140 1.00 95.81 70 THR A C 1
ATOM 516 O O . THR A 1 70 ? -7.351 9.196 -14.517 1.00 95.81 70 THR A O 1
ATOM 519 N N . LEU A 1 71 ? -5.884 9.426 -12.841 1.00 95.75 71 LEU A N 1
ATOM 520 C CA . LEU A 1 71 ? -6.791 9.097 -11.733 1.00 95.75 71 LEU A CA 1
ATOM 521 C C . LEU A 1 71 ? -7.329 10.331 -10.986 1.00 95.75 71 LEU A C 1
ATOM 523 O O . LEU A 1 71 ? -7.649 10.246 -9.801 1.00 95.75 71 LEU A O 1
ATOM 527 N N . LYS A 1 72 ? -7.437 11.490 -11.645 1.00 94.25 72 LYS A N 1
ATOM 528 C CA . LYS A 1 72 ? -7.808 12.774 -11.004 1.00 94.25 72 LYS A CA 1
ATOM 529 C C . LYS A 1 72 ? -9.067 12.693 -10.128 1.00 94.25 72 LYS A C 1
ATOM 531 O O . LYS A 1 72 ? -9.084 13.225 -9.011 1.00 94.25 72 LYS A O 1
ATOM 536 N N . ASP A 1 73 ? -10.078 11.977 -10.609 1.00 95.12 73 ASP A N 1
ATOM 537 C CA . ASP A 1 73 ? -11.386 11.851 -9.954 1.00 95.12 73 ASP A CA 1
ATOM 538 C C . ASP A 1 73 ? -11.514 10.592 -9.089 1.00 95.12 73 ASP A C 1
ATOM 540 O O . ASP A 1 73 ? -12.496 10.423 -8.367 1.00 95.12 73 ASP A O 1
ATOM 544 N N . TYR A 1 74 ? -10.506 9.718 -9.108 1.00 94.69 74 TYR A N 1
ATOM 545 C CA . TYR A 1 74 ? -10.507 8.516 -8.291 1.00 94.69 74 TYR A CA 1
ATOM 546 C C . TYR A 1 74 ? -10.354 8.865 -6.810 1.00 94.69 74 TYR A C 1
ATOM 548 O O . TYR A 1 74 ? -9.500 9.666 -6.411 1.00 94.69 74 TYR A O 1
ATOM 556 N N . ARG A 1 75 ? -11.166 8.228 -5.971 1.00 93.50 75 ARG A N 1
ATOM 557 C CA . ARG A 1 75 ? -11.050 8.256 -4.514 1.00 93.50 75 ARG A CA 1
ATOM 558 C C . ARG A 1 75 ? -11.254 6.839 -4.008 1.00 93.50 75 ARG A C 1
ATOM 560 O O . ARG A 1 75 ? -12.170 6.158 -4.451 1.00 93.50 75 ARG A O 1
ATOM 567 N N . SER A 1 76 ? -10.396 6.413 -3.091 1.00 93.88 76 SER A N 1
ATOM 568 C CA . SER A 1 76 ? -10.561 5.128 -2.427 1.00 93.88 76 SER A CA 1
ATOM 569 C C . SER A 1 76 ? -11.678 5.204 -1.386 1.00 93.88 76 SER A C 1
ATOM 571 O O . SER A 1 76 ? -11.854 6.228 -0.720 1.00 93.88 76 SER A O 1
ATOM 573 N N . ASP A 1 77 ? -12.416 4.110 -1.225 1.00 94.19 77 ASP A N 1
ATOM 574 C CA . ASP A 1 77 ? -13.614 4.057 -0.380 1.00 94.19 77 ASP A CA 1
ATOM 575 C C . ASP A 1 77 ? -13.307 3.688 1.083 1.00 94.19 77 ASP A C 1
ATOM 577 O O . ASP A 1 77 ? -13.958 2.859 1.705 1.00 94.19 77 ASP A O 1
ATOM 581 N N . TRP A 1 78 ? -12.266 4.294 1.662 1.00 95.06 78 TRP A N 1
ATOM 582 C CA . TRP A 1 78 ? -11.896 4.037 3.064 1.00 95.06 78 TRP A CA 1
ATOM 583 C C . TRP A 1 78 ? -12.624 4.935 4.068 1.00 95.06 78 TRP A C 1
ATOM 585 O O . TRP A 1 78 ? -12.526 4.723 5.280 1.00 95.06 78 TRP A O 1
ATOM 595 N N . GLY A 1 79 ? -13.293 5.991 3.597 1.00 95.06 79 GLY A N 1
ATOM 596 C CA . GLY A 1 79 ? -13.962 6.975 4.446 1.00 95.06 79 GLY A CA 1
ATOM 597 C C . GLY A 1 79 ? -13.076 7.459 5.603 1.00 95.06 79 GLY A C 1
ATOM 598 O O . GLY A 1 79 ? -12.053 8.111 5.399 1.00 95.06 79 GLY A O 1
ATOM 599 N N . LYS A 1 80 ? -13.478 7.140 6.841 1.00 95.81 80 LYS A N 1
ATOM 600 C CA . LYS A 1 80 ? -12.759 7.520 8.073 1.00 95.81 80 LYS A CA 1
ATOM 601 C C . LYS A 1 80 ? -11.888 6.405 8.659 1.00 95.81 80 LYS A C 1
ATOM 603 O O . LYS A 1 80 ? -11.203 6.658 9.649 1.00 95.81 80 LYS A O 1
ATOM 608 N N . GLU A 1 81 ? -11.891 5.201 8.086 1.00 96.06 81 GLU A N 1
ATOM 609 C CA . GLU A 1 81 ? -11.241 4.026 8.685 1.00 96.06 81 GLU A CA 1
ATOM 610 C C . GLU A 1 81 ? -9.736 4.226 8.882 1.00 96.06 81 GLU A C 1
ATOM 612 O O . GLU A 1 81 ? -9.193 3.892 9.936 1.00 96.06 81 GLU A O 1
ATOM 617 N N . VAL A 1 82 ? -9.063 4.840 7.903 1.00 95.56 82 VAL A N 1
ATOM 618 C CA . VAL A 1 82 ? -7.625 5.138 7.986 1.00 95.56 82 VAL A CA 1
ATOM 619 C C . VAL A 1 82 ? -7.328 6.077 9.152 1.00 95.56 82 VAL A C 1
ATOM 621 O O . VAL A 1 82 ? -6.441 5.800 9.962 1.00 95.56 82 VAL A O 1
ATOM 624 N N . THR A 1 83 ? -8.079 7.172 9.268 1.00 96.38 83 THR A N 1
ATOM 625 C CA . THR A 1 83 ? -7.901 8.156 10.343 1.00 96.38 83 THR A CA 1
ATOM 626 C C . THR A 1 83 ? -8.193 7.541 11.708 1.00 96.38 83 THR A C 1
ATOM 628 O O . THR A 1 83 ? -7.384 7.686 12.620 1.00 96.38 83 THR A O 1
ATOM 631 N N . GLN A 1 84 ? -9.279 6.776 11.833 1.00 96.56 84 GLN A N 1
ATOM 632 C CA . GLN A 1 84 ? -9.655 6.107 13.081 1.00 96.56 84 GLN A CA 1
ATOM 633 C C . GLN A 1 84 ? -8.600 5.089 13.532 1.00 96.56 84 GLN A C 1
ATOM 635 O O . GLN A 1 84 ? -8.216 5.073 14.701 1.00 96.56 84 GLN A O 1
ATOM 640 N N . ALA A 1 85 ? -8.073 4.272 12.614 1.00 96.06 85 ALA A N 1
ATOM 641 C CA . ALA A 1 85 ? -7.014 3.314 12.931 1.00 96.06 85 ALA A CA 1
ATOM 642 C C . ALA A 1 85 ? -5.720 4.019 13.378 1.00 96.06 85 ALA A C 1
ATOM 644 O O . ALA A 1 85 ? -5.027 3.554 14.290 1.00 96.06 85 ALA A O 1
ATOM 645 N N . GLN A 1 86 ? -5.387 5.155 12.755 1.00 96.06 86 GLN A N 1
ATOM 646 C CA . GLN A 1 86 ? -4.244 5.976 13.154 1.00 96.06 86 GLN A CA 1
ATOM 647 C C . GLN A 1 86 ? -4.431 6.595 14.543 1.00 96.06 86 GLN A C 1
ATOM 649 O O . GLN A 1 86 ? -3.495 6.558 15.340 1.00 96.06 86 GLN A O 1
ATOM 654 N N . GLU A 1 87 ? -5.606 7.153 14.837 1.00 96.38 87 GLU A N 1
ATOM 655 C CA . GLU A 1 87 ? -5.939 7.751 16.136 1.00 96.38 87 GLU A CA 1
ATOM 656 C C . GLU A 1 87 ? -5.894 6.708 17.252 1.00 96.38 87 GLU A C 1
ATOM 658 O O . GLU A 1 87 ? -5.130 6.870 18.202 1.00 96.38 87 GLU A O 1
ATOM 663 N N . ALA A 1 88 ? -6.573 5.572 17.071 1.00 94.88 88 ALA A N 1
ATOM 664 C CA . ALA A 1 88 ? -6.558 4.474 18.036 1.00 94.88 88 ALA A CA 1
ATOM 665 C C . ALA A 1 88 ? -5.130 3.985 18.341 1.00 94.88 88 ALA A C 1
ATOM 667 O O . ALA A 1 88 ? -4.789 3.672 19.484 1.00 94.88 88 ALA A O 1
ATOM 668 N N . TRP A 1 89 ? -4.258 3.937 17.327 1.00 95.00 89 TRP A N 1
ATOM 669 C CA . TRP A 1 89 ? -2.858 3.573 17.534 1.00 95.00 89 TRP A CA 1
ATOM 670 C C . TRP A 1 89 ? -2.058 4.645 18.286 1.00 95.00 89 TRP A C 1
ATOM 672 O O . TRP A 1 89 ? -1.212 4.295 19.114 1.00 95.00 89 TRP A O 1
ATOM 682 N N . ARG A 1 90 ? -2.304 5.934 18.020 1.00 94.94 90 ARG A N 1
ATOM 683 C CA . ARG A 1 90 ? -1.652 7.036 18.748 1.00 94.94 90 ARG A CA 1
ATOM 684 C C . ARG A 1 90 ? -2.050 7.033 20.220 1.00 94.94 90 ARG A C 1
ATOM 686 O O . ARG A 1 90 ? -1.161 7.140 21.065 1.00 94.94 90 ARG A O 1
ATOM 693 N N . ASP A 1 91 ? -3.328 6.832 20.518 1.00 94.00 91 ASP A N 1
ATOM 694 C CA . ASP A 1 91 ? -3.841 6.777 21.889 1.00 94.00 91 ASP A CA 1
ATOM 695 C C . ASP A 1 91 ? -3.201 5.626 22.673 1.00 94.00 91 ASP A C 1
ATOM 697 O O . ASP A 1 91 ? -2.712 5.811 23.793 1.00 94.00 91 ASP A O 1
ATOM 701 N N . GLU A 1 92 ? -3.100 4.447 22.055 1.00 92.12 92 GLU A N 1
ATOM 702 C CA . GLU A 1 92 ? -2.454 3.291 22.674 1.00 92.12 92 GLU A CA 1
ATOM 703 C C . GLU A 1 92 ? -0.952 3.531 22.912 1.00 92.12 92 GLU A C 1
ATOM 705 O O . GLU A 1 92 ? -0.426 3.231 23.990 1.00 92.12 92 GLU A O 1
ATOM 710 N N . CYS A 1 93 ? -0.254 4.152 21.952 1.00 91.88 93 CYS A N 1
ATOM 711 C CA . CYS A 1 93 ? 1.138 4.571 22.134 1.00 91.88 93 CYS A CA 1
ATOM 712 C C . CYS A 1 93 ? 1.288 5.544 23.310 1.00 91.88 93 CYS A C 1
ATOM 714 O O . CYS A 1 93 ? 2.193 5.385 24.137 1.00 91.88 93 CYS A O 1
ATOM 716 N N . GLN A 1 94 ? 0.402 6.535 23.414 1.00 93.00 94 GLN A N 1
ATOM 717 C CA . GLN A 1 94 ? 0.428 7.525 24.485 1.00 93.00 94 GLN A CA 1
ATOM 718 C C . GLN A 1 94 ? 0.167 6.882 25.852 1.00 93.00 94 GLN A C 1
ATOM 720 O O . GLN A 1 94 ? 0.875 7.191 26.814 1.00 93.00 94 GLN A O 1
ATOM 725 N N . ARG A 1 95 ? -0.768 5.930 25.939 1.00 91.56 95 ARG A N 1
ATOM 726 C CA . ARG A 1 95 ? -1.047 5.156 27.158 1.00 91.56 95 ARG A CA 1
ATOM 727 C C . ARG A 1 95 ? 0.186 4.384 27.640 1.00 91.56 95 ARG A C 1
ATOM 729 O O . ARG A 1 95 ? 0.550 4.451 28.821 1.00 91.56 95 ARG A O 1
ATOM 736 N N . PHE A 1 96 ? 0.873 3.678 26.741 1.00 87.44 96 PHE A N 1
ATOM 737 C CA . PHE A 1 96 ? 2.083 2.929 27.095 1.00 87.44 96 PHE A CA 1
ATOM 738 C C . PHE A 1 96 ? 3.261 3.838 27.453 1.00 87.44 96 PHE A C 1
ATOM 740 O O . PHE A 1 96 ? 3.954 3.599 28.442 1.00 87.44 96 PHE A O 1
ATOM 747 N N . MET A 1 97 ? 3.491 4.904 26.691 1.00 83.69 97 MET A N 1
ATOM 748 C CA . MET A 1 97 ? 4.603 5.821 26.952 1.00 83.69 97 MET A CA 1
ATOM 749 C C . MET A 1 97 ? 4.376 6.645 28.229 1.00 83.69 97 MET A C 1
ATOM 751 O O . MET A 1 97 ? 5.303 6.812 29.027 1.00 83.69 97 MET A O 1
ATOM 755 N N . GLY A 1 98 ? 3.139 7.079 28.486 1.00 77.38 98 GLY A N 1
ATOM 756 C CA . GLY A 1 98 ? 2.751 7.787 29.708 1.00 77.38 98 GLY A CA 1
ATOM 757 C C . GLY A 1 98 ? 2.869 6.922 30.969 1.00 77.38 98 GLY A C 1
ATOM 758 O O . GLY A 1 98 ? 3.422 7.365 31.978 1.00 77.38 98 GLY A O 1
ATOM 759 N N . SER A 1 99 ? 2.447 5.654 30.907 1.00 71.00 99 SER A N 1
ATOM 760 C CA . SER A 1 99 ? 2.571 4.718 32.039 1.00 71.00 99 SER A CA 1
ATOM 761 C C . SER A 1 99 ? 4.029 4.357 32.362 1.00 71.00 99 SER A C 1
ATOM 763 O O . SER A 1 99 ? 4.392 4.199 33.532 1.00 71.00 99 SER A O 1
ATOM 765 N N . ARG A 1 100 ? 4.906 4.309 31.351 1.00 61.47 100 ARG A N 1
ATOM 766 C CA . ARG A 1 100 ? 6.343 4.018 31.509 1.00 61.47 100 ARG A CA 1
ATOM 767 C C . ARG A 1 100 ? 7.135 5.177 32.130 1.00 61.47 100 ARG A C 1
ATOM 769 O O . ARG A 1 100 ? 8.126 4.947 32.825 1.00 61.47 100 ARG A O 1
ATOM 776 N N . LEU A 1 101 ? 6.691 6.418 31.924 1.00 59.91 101 LEU A N 1
ATOM 777 C CA . LEU A 1 101 ? 7.243 7.597 32.603 1.00 59.91 101 LEU A CA 1
ATOM 778 C C . LEU A 1 101 ? 6.816 7.655 34.077 1.00 59.91 101 LEU A C 1
ATOM 780 O O . LEU A 1 101 ? 7.640 7.965 34.940 1.00 59.91 101 LEU A O 1
ATOM 784 N N . ALA A 1 102 ? 5.566 7.297 34.382 1.00 59.72 102 ALA A N 1
ATOM 785 C CA . ALA A 1 102 ? 5.065 7.244 35.755 1.00 59.72 102 ALA A CA 1
ATOM 786 C C . ALA A 1 102 ? 5.764 6.152 36.592 1.00 59.72 102 ALA A C 1
ATOM 788 O O . ALA A 1 102 ? 6.157 6.399 37.736 1.00 59.72 102 ALA A O 1
ATOM 789 N N . SER A 1 103 ? 6.003 4.967 36.016 1.00 60.81 103 SER A N 1
ATOM 790 C CA . SER A 1 103 ? 6.682 3.864 36.713 1.00 60.81 103 SER A CA 1
ATOM 791 C C . SER A 1 103 ? 8.175 4.127 36.960 1.00 60.81 103 SER A C 1
ATOM 793 O O . SER A 1 103 ? 8.684 3.787 38.028 1.00 60.81 103 SER A O 1
ATOM 795 N N . ARG A 1 104 ? 8.872 4.816 36.042 1.00 57.97 104 ARG A N 1
ATOM 796 C CA . ARG A 1 104 ? 10.278 5.237 36.219 1.00 57.97 104 ARG A CA 1
ATOM 797 C C . ARG A 1 104 ? 10.478 6.350 37.254 1.00 57.97 104 ARG A C 1
ATOM 799 O O . ARG A 1 104 ? 11.561 6.444 37.829 1.00 57.97 104 ARG A O 1
ATOM 806 N N . ARG A 1 105 ? 9.470 7.193 37.508 1.00 57.41 105 ARG A N 1
ATOM 807 C CA . ARG A 1 105 ? 9.536 8.208 38.579 1.00 57.41 105 ARG A CA 1
ATOM 808 C C . ARG A 1 105 ? 9.392 7.583 39.971 1.00 57.41 105 ARG A C 1
ATOM 810 O O . ARG A 1 105 ? 10.134 7.970 40.868 1.00 57.41 105 ARG A O 1
ATOM 817 N N . ARG A 1 106 ? 8.535 6.565 40.132 1.00 55.47 106 ARG A N 1
ATOM 818 C CA . ARG A 1 106 ? 8.352 5.843 41.411 1.00 55.47 106 ARG A CA 1
ATOM 819 C C . ARG A 1 106 ? 9.580 5.049 41.863 1.00 55.47 106 ARG A C 1
ATOM 821 O O . ARG A 1 106 ? 9.791 4.902 43.060 1.00 55.47 106 ARG A O 1
ATOM 828 N N . THR A 1 107 ? 10.404 4.547 40.944 1.00 57.16 107 THR A N 1
ATOM 829 C CA . THR A 1 107 ? 11.592 3.749 41.304 1.00 57.16 107 THR A CA 1
ATOM 830 C C . THR A 1 107 ? 12.818 4.590 41.664 1.00 57.16 107 THR A C 1
ATOM 832 O O . THR A 1 107 ? 13.678 4.109 42.396 1.00 57.16 107 THR A O 1
ATOM 835 N N . ARG A 1 108 ? 12.904 5.853 41.214 1.00 54.19 108 ARG A N 1
ATOM 836 C CA . ARG A 1 108 ? 13.991 6.770 41.617 1.00 54.19 108 ARG A CA 1
ATOM 837 C C . ARG A 1 108 ? 13.752 7.430 42.977 1.00 54.19 108 ARG A C 1
ATOM 839 O O . ARG A 1 108 ? 14.728 7.747 43.642 1.00 54.19 108 ARG A O 1
ATOM 846 N N . SER A 1 109 ? 12.502 7.595 43.417 1.00 57.62 109 SER A N 1
ATOM 847 C CA . SER A 1 109 ? 12.193 8.177 44.735 1.00 57.62 109 SER A CA 1
ATOM 848 C C . SER A 1 109 ? 12.314 7.191 45.905 1.00 57.62 109 SER A C 1
ATOM 850 O O . SER A 1 109 ? 12.320 7.624 47.046 1.00 57.62 109 SER A O 1
ATOM 852 N N . GLY A 1 110 ? 12.408 5.880 45.645 1.00 55.03 110 GLY A N 1
ATOM 853 C CA . GLY A 1 110 ? 12.515 4.838 46.681 1.00 55.03 110 GLY A CA 1
ATOM 854 C C . GLY A 1 110 ? 13.940 4.373 47.007 1.00 55.03 110 GLY A C 1
ATOM 855 O O . GLY A 1 110 ? 14.097 3.391 47.720 1.00 55.03 110 GLY A O 1
ATOM 856 N N . ARG A 1 111 ? 14.977 5.016 46.451 1.00 53.19 111 ARG A N 1
ATOM 857 C CA . ARG A 1 111 ? 16.399 4.655 46.656 1.00 53.19 111 ARG A CA 1
ATOM 858 C C . ARG A 1 111 ? 17.223 5.747 47.352 1.00 53.19 111 ARG A C 1
ATOM 860 O O . ARG A 1 111 ? 18.442 5.645 47.400 1.00 53.19 111 ARG A O 1
ATOM 867 N N . ALA A 1 112 ? 16.554 6.786 47.847 1.00 52.09 112 ALA A N 1
ATOM 868 C CA . ALA A 1 112 ? 17.132 7.863 48.642 1.00 52.09 112 ALA A CA 1
ATOM 869 C C . ALA A 1 112 ? 16.453 7.876 50.021 1.00 52.09 112 ALA A C 1
ATOM 871 O O . ALA A 1 112 ? 15.634 8.743 50.316 1.00 52.09 112 ALA A O 1
ATOM 872 N N . SER A 1 113 ? 16.707 6.844 50.821 1.00 46.09 113 SER A N 1
ATOM 873 C CA . SER A 1 113 ? 16.398 6.760 52.254 1.00 46.09 113 SER A CA 1
ATOM 874 C C . SER A 1 113 ? 17.363 5.772 52.888 1.00 46.09 113 SER A C 1
ATOM 876 O O . SER A 1 113 ? 17.642 4.752 52.215 1.00 46.09 113 SER A O 1
#

Secondary structure (DSSP, 8-state):
-HHHHHGGG-SEEEEES----HHHHTTTTS---TT-EEEEEESSHHHHTGGG-EEEES-HHHHHHHHHHH-TT---S-TTHHHHHHHHHHHHHHHHHHHHHHHHHHHHTTS--

Foldseek 3Di:
DLLLVCQCVALEDEAAQDQDDCVNCVPVPSNNPPNHAYQYEHCDQVSQPPPVHNRHRDHRVVVVVVVCVVCVPDDDPCPCSSVVSVVVVVVVVCVVVVVVVVVVVVVVVVPPD